Protein AF-A0A7R9ZBQ9-F1 (afdb_monomer_lite)

Sequence (180 aa):
REAMRDGVPADGRFLNACLRCFGGDRLDEALEVWKTEMRPAALAHENRRRNSGRGGGSSSTLYSRRKRSGKKKNLLAAYHGLLHVCGRADRPDVALRLVYAMGKEGLEATETSLNCYNAGKRTRENGDASSREGGTKTKKSGGGIGIRAKWFESLLAVECTKYDRNDKRREREKRIRIIF

Radius of gyration: 19.37 Å; chains: 1; bounding box: 43×48×57 Å

pLDDT: mean 73.89, std 18.72, range [35.09, 94.44]

Structure (mmCIF, N/CA/C/O backbone):
data_AF-A0A7R9ZBQ9-F1
#
_entry.id   AF-A0A7R9ZBQ9-F1
#
loop_
_atom_site.group_PDB
_atom_site.id
_atom_site.type_symbol
_atom_site.label_atom_id
_atom_site.label_alt_id
_atom_site.label_comp_id
_atom_site.label_asym_id
_atom_site.label_entity_id
_atom_site.label_seq_id
_atom_site.pdbx_PDB_ins_code
_atom_site.Cartn_x
_atom_site.Cartn_y
_atom_site.Cartn_z
_atom_site.occupancy
_atom_site.B_iso_or_equiv
_atom_site.auth_seq_id
_atom_site.auth_comp_id
_atom_site.auth_asym_id
_atom_site.auth_atom_id
_atom_site.pdbx_PDB_model_num
ATOM 1 N N . ARG A 1 1 ? -10.054 -16.160 0.932 1.00 61.66 1 ARG A N 1
ATOM 2 C CA . ARG A 1 1 ? -11.531 -16.170 1.081 1.00 61.66 1 ARG A CA 1
ATOM 3 C C . ARG A 1 1 ? -11.967 -17.178 2.133 1.00 61.66 1 ARG A C 1
ATOM 5 O O . ARG A 1 1 ? -12.556 -16.755 3.115 1.00 61.66 1 ARG A O 1
ATOM 12 N N . GLU A 1 2 ? -11.624 -18.455 1.965 1.00 75.38 2 GLU A N 1
ATOM 13 C CA . GLU A 1 2 ? -11.973 -19.554 2.886 1.00 75.38 2 GLU A CA 1
ATOM 14 C C . GLU A 1 2 ? -11.567 -19.273 4.336 1.00 75.38 2 GLU A C 1
ATOM 16 O O . GLU A 1 2 ? -12.437 -19.195 5.187 1.00 75.38 2 GLU A O 1
ATOM 21 N N . ALA A 1 3 ? -10.314 -18.887 4.590 1.00 72.06 3 ALA A N 1
ATOM 22 C CA . ALA A 1 3 ? -9.862 -18.548 5.946 1.00 72.06 3 ALA A CA 1
ATOM 23 C C . ALA A 1 3 ? -10.726 -17.487 6.675 1.00 72.06 3 ALA A C 1
ATOM 25 O O . ALA A 1 3 ? -10.943 -17.581 7.878 1.00 72.06 3 ALA A O 1
ATOM 26 N N . MET A 1 4 ? -11.258 -16.480 5.966 1.00 75.81 4 MET A N 1
ATOM 27 C CA . MET A 1 4 ? -12.148 -15.481 6.584 1.00 75.81 4 MET A CA 1
ATOM 28 C C . MET A 1 4 ? -13.557 -16.035 6.846 1.00 75.81 4 MET A C 1
ATOM 30 O O . MET A 1 4 ? -14.222 -15.578 7.774 1.00 75.81 4 MET A O 1
ATOM 34 N N . ARG A 1 5 ? -14.016 -17.006 6.041 1.00 75.88 5 ARG A N 1
ATOM 35 C CA . ARG A 1 5 ? -15.258 -17.756 6.294 1.00 75.88 5 ARG A CA 1
ATOM 36 C C . ARG A 1 5 ? -15.108 -18.679 7.503 1.00 75.88 5 ARG A C 1
ATOM 38 O O . ARG A 1 5 ? -16.039 -18.760 8.294 1.00 75.88 5 ARG A O 1
ATOM 45 N N . ASP A 1 6 ? -13.918 -19.236 7.703 1.00 79.75 6 ASP A N 1
ATOM 46 C CA . ASP A 1 6 ? -13.574 -20.107 8.837 1.00 79.75 6 ASP A CA 1
ATOM 47 C C . ASP A 1 6 ? -13.324 -19.331 10.145 1.00 79.75 6 ASP A C 1
ATOM 49 O O . ASP A 1 6 ? -12.858 -19.878 11.142 1.00 79.75 6 ASP A O 1
ATOM 53 N N . GLY A 1 7 ? -13.632 -18.031 10.163 1.00 73.50 7 GLY A N 1
ATOM 54 C CA . GLY A 1 7 ? -13.579 -17.202 11.363 1.00 73.50 7 GLY A CA 1
ATOM 55 C C . GLY A 1 7 ? -12.215 -16.583 11.668 1.00 73.50 7 GLY A C 1
ATOM 56 O O . GLY A 1 7 ? -12.089 -15.915 12.699 1.00 73.50 7 GLY A O 1
ATOM 57 N N . VAL A 1 8 ? -11.210 -16.721 10.790 1.00 78.94 8 VAL A N 1
ATOM 58 C CA . VAL A 1 8 ? -9.935 -16.007 10.956 1.00 78.94 8 VAL A CA 1
ATOM 59 C C . VAL A 1 8 ? -10.198 -14.497 10.875 1.00 78.94 8 VAL A C 1
ATOM 61 O O . VAL A 1 8 ? -10.787 -14.019 9.897 1.00 78.94 8 VAL A O 1
ATOM 64 N N . PRO A 1 9 ? -9.788 -13.711 11.887 1.00 80.12 9 PRO A N 1
ATOM 65 C CA . PRO A 1 9 ? -10.032 -12.279 11.891 1.00 80.12 9 PRO A CA 1
ATOM 66 C C . PRO A 1 9 ? -9.285 -11.604 10.738 1.00 80.12 9 PRO A C 1
ATOM 68 O O . PRO A 1 9 ? -8.091 -11.823 10.546 1.00 80.12 9 PRO A O 1
ATOM 71 N N . ALA A 1 10 ? -9.980 -10.726 10.010 1.00 82.88 10 ALA A N 1
ATOM 72 C CA . ALA A 1 10 ? -9.396 -9.855 8.990 1.00 82.88 10 ALA A CA 1
ATOM 73 C C . ALA A 1 10 ? -8.571 -8.726 9.641 1.00 82.88 10 ALA A C 1
ATOM 75 O O . ALA A 1 10 ? -8.915 -7.539 9.593 1.00 82.88 10 ALA A O 1
ATOM 76 N N . ASP A 1 11 ? -7.506 -9.120 10.334 1.00 85.06 11 ASP A N 1
ATOM 77 C CA . ASP A 1 11 ? -6.550 -8.226 10.959 1.00 85.06 11 ASP A CA 1
ATOM 78 C C . ASP A 1 11 ? -5.495 -7.744 9.950 1.00 85.06 11 ASP A C 1
ATOM 80 O O . ASP A 1 11 ? -5.311 -8.288 8.859 1.00 85.06 11 ASP A O 1
ATOM 84 N N . GLY A 1 12 ? -4.781 -6.682 10.316 1.00 84.12 12 GLY A N 1
ATOM 85 C CA . GLY A 1 12 ? -3.932 -5.984 9.351 1.00 84.12 12 GLY A CA 1
ATOM 86 C C . GLY A 1 12 ? -2.706 -6.790 8.967 1.00 84.12 12 GLY A C 1
ATOM 87 O O . GLY A 1 12 ? -2.159 -6.605 7.886 1.00 84.12 12 GLY A O 1
ATOM 88 N N . ARG A 1 13 ? -2.271 -7.691 9.853 1.00 86.19 13 ARG A N 1
ATOM 89 C CA . ARG A 1 13 ? -1.128 -8.572 9.616 1.00 86.19 13 ARG A CA 1
ATOM 90 C C . ARG A 1 13 ? -1.505 -9.669 8.631 1.00 86.19 13 ARG A C 1
ATOM 92 O O . ARG A 1 13 ? -0.768 -9.869 7.671 1.00 86.19 13 ARG A O 1
ATOM 99 N N . PHE A 1 14 ? -2.655 -10.305 8.836 1.00 88.44 14 PHE A N 1
ATOM 100 C CA . PHE A 1 14 ? -3.207 -11.311 7.943 1.00 88.44 14 PHE A CA 1
ATOM 101 C C . PHE A 1 14 ? -3.443 -10.734 6.549 1.00 88.44 14 PHE A C 1
ATOM 103 O O . PHE A 1 14 ? -2.904 -11.250 5.574 1.00 88.44 14 PHE A O 1
ATOM 110 N N . LEU A 1 15 ? -4.149 -9.603 6.450 1.00 89.44 15 LEU A N 1
ATOM 111 C CA . LEU A 1 15 ? -4.428 -8.969 5.160 1.00 89.44 15 LEU A CA 1
ATOM 112 C C . LEU A 1 15 ? -3.145 -8.543 4.433 1.00 89.44 15 LEU A C 1
ATOM 114 O O . LEU A 1 15 ? -3.009 -8.798 3.240 1.00 89.44 15 LEU A O 1
ATOM 118 N N . ASN A 1 16 ? -2.176 -7.955 5.144 1.00 90.38 16 ASN A N 1
ATOM 119 C CA . ASN A 1 16 ? -0.863 -7.620 4.582 1.00 90.38 16 ASN A CA 1
ATOM 120 C C . ASN A 1 16 ? -0.136 -8.862 4.044 1.00 90.38 16 ASN A C 1
ATOM 122 O O . ASN A 1 16 ? 0.402 -8.822 2.940 1.00 90.38 16 ASN A O 1
ATOM 126 N N . ALA A 1 17 ? -0.131 -9.963 4.800 1.00 89.31 17 ALA A N 1
ATOM 127 C CA . ALA A 1 17 ? 0.498 -11.210 4.378 1.00 89.31 17 ALA A CA 1
ATOM 128 C C . ALA A 1 17 ? -0.163 -11.765 3.109 1.00 89.31 17 ALA A C 1
ATOM 130 O O . ALA A 1 17 ? 0.533 -12.010 2.128 1.00 89.31 17 ALA A O 1
ATOM 131 N N . CYS A 1 18 ? -1.496 -11.861 3.086 1.00 89.00 18 CYS A N 1
ATOM 132 C CA . CYS A 1 18 ? -2.236 -12.318 1.911 1.00 89.00 18 CYS A CA 1
ATOM 133 C C . CYS A 1 18 ? -1.977 -11.439 0.681 1.00 89.00 18 CYS A C 1
ATOM 135 O O . CYS A 1 18 ? -1.804 -11.958 -0.416 1.00 89.00 18 CYS A O 1
ATOM 137 N N . LEU A 1 19 ? -1.916 -10.115 0.854 1.00 90.56 19 LEU A N 1
ATOM 138 C CA . LEU A 1 19 ? -1.627 -9.188 -0.240 1.00 90.56 19 LEU A CA 1
ATOM 139 C C . LEU A 1 19 ? -0.205 -9.365 -0.783 1.00 90.56 19 LEU A C 1
ATOM 141 O O . LEU A 1 19 ? -0.003 -9.334 -1.989 1.00 90.56 19 LEU A O 1
ATOM 145 N N . ARG A 1 20 ? 0.786 -9.620 0.074 1.00 89.25 20 ARG A N 1
ATOM 146 C CA . ARG A 1 20 ? 2.175 -9.851 -0.363 1.00 89.25 20 ARG A CA 1
ATOM 147 C C . ARG A 1 20 ? 2.372 -11.157 -1.130 1.00 89.25 20 ARG A C 1
ATOM 149 O O . ARG A 1 20 ? 3.353 -11.270 -1.865 1.00 89.25 20 ARG A O 1
ATOM 156 N N . CYS A 1 21 ? 1.462 -12.119 -0.977 1.00 88.12 21 CYS A N 1
ATOM 157 C CA . CYS A 1 21 ? 1.469 -13.354 -1.758 1.00 88.12 21 CYS A CA 1
ATOM 158 C C . CYS A 1 21 ? 1.153 -13.116 -3.241 1.00 88.12 21 CYS A C 1
ATOM 160 O O . CYS A 1 21 ? 1.527 -13.946 -4.067 1.00 88.12 21 CYS A O 1
ATOM 162 N N . PHE A 1 22 ? 0.509 -12.000 -3.600 1.00 86.06 22 PHE A N 1
ATOM 163 C CA . PHE A 1 22 ? 0.328 -11.649 -5.005 1.00 86.06 22 PHE A CA 1
ATOM 164 C C . PHE A 1 22 ? 1.687 -11.316 -5.642 1.00 86.06 22 PHE A C 1
ATOM 166 O O . PHE A 1 22 ? 2.512 -10.579 -5.085 1.00 86.06 22 PHE A O 1
ATOM 173 N N . GLY A 1 23 ? 1.931 -11.901 -6.815 1.00 82.19 23 GLY A N 1
ATOM 174 C CA . 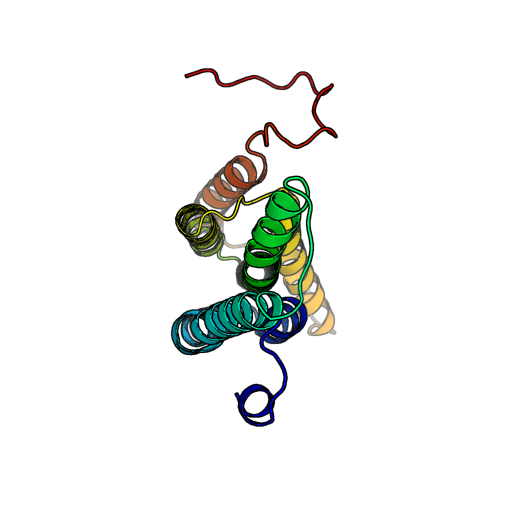GLY A 1 23 ? 3.047 -11.530 -7.677 1.00 82.19 23 GLY A CA 1
ATOM 175 C C . GLY A 1 23 ? 2.854 -10.131 -8.268 1.00 82.19 23 GLY A C 1
ATOM 176 O O . GLY A 1 23 ? 1.770 -9.550 -8.190 1.00 82.19 23 GLY A O 1
ATOM 177 N N . GLY A 1 24 ? 3.920 -9.566 -8.842 1.00 81.88 24 GLY A N 1
ATOM 178 C CA . GLY A 1 24 ? 3.843 -8.257 -9.507 1.00 81.88 24 GLY A CA 1
ATOM 179 C C . GLY A 1 24 ? 2.979 -8.276 -10.775 1.00 81.88 24 GLY A C 1
ATOM 180 O O . GLY A 1 24 ? 2.368 -7.275 -11.126 1.00 81.88 24 GLY A O 1
ATOM 181 N N . ASP A 1 25 ? 2.886 -9.434 -11.420 1.00 86.31 25 ASP A N 1
ATOM 182 C CA . ASP A 1 25 ? 2.043 -9.744 -12.576 1.00 86.31 25 ASP A CA 1
ATOM 183 C C . ASP A 1 25 ? 0.539 -9.715 -12.260 1.00 86.31 25 ASP A C 1
ATOM 185 O O . ASP A 1 25 ? -0.271 -9.423 -13.134 1.00 86.31 25 ASP A O 1
ATOM 189 N N . ARG A 1 26 ? 0.158 -9.944 -10.998 1.00 88.81 26 ARG A N 1
ATOM 190 C CA . ARG A 1 26 ? -1.242 -10.034 -10.548 1.00 88.81 26 ARG A CA 1
ATOM 191 C C . ARG A 1 26 ? -1.706 -8.798 -9.776 1.00 88.81 26 ARG A C 1
ATOM 193 O O . ARG A 1 26 ? -2.524 -8.896 -8.860 1.00 88.81 26 ARG A O 1
ATOM 200 N N . LEU A 1 27 ? -1.183 -7.620 -10.125 1.00 90.75 27 LEU A N 1
ATOM 201 C CA . LEU A 1 27 ? -1.539 -6.364 -9.455 1.00 90.75 27 LEU A CA 1
ATOM 202 C C . LEU A 1 27 ? -3.039 -6.052 -9.559 1.00 90.75 27 LEU A C 1
ATOM 204 O O . LEU A 1 27 ? -3.650 -5.679 -8.559 1.00 90.75 27 LEU A O 1
ATOM 208 N N . ASP A 1 28 ? -3.632 -6.204 -10.743 1.00 91.56 28 ASP A N 1
ATOM 209 C CA . ASP A 1 28 ? -5.045 -5.875 -10.953 1.00 91.56 28 ASP A CA 1
ATOM 210 C C . ASP A 1 28 ? -5.956 -6.803 -10.141 1.00 91.56 28 ASP A C 1
ATOM 212 O O . ASP A 1 28 ? -6.872 -6.337 -9.465 1.00 91.56 28 ASP A O 1
ATOM 216 N N . GLU A 1 29 ? -5.634 -8.097 -10.086 1.00 92.25 29 GLU A N 1
ATOM 217 C CA . GLU A 1 29 ? -6.328 -9.049 -9.214 1.00 92.25 29 GLU A CA 1
ATOM 218 C C . GLU A 1 29 ? -6.199 -8.673 -7.733 1.00 92.25 29 GLU A C 1
ATOM 220 O O . GLU A 1 29 ? -7.188 -8.704 -7.000 1.00 92.25 29 GLU A O 1
ATOM 225 N N . ALA A 1 30 ? -5.005 -8.271 -7.284 1.00 91.25 30 ALA A N 1
ATOM 226 C CA . ALA A 1 30 ? -4.792 -7.832 -5.906 1.00 91.25 30 ALA A CA 1
ATOM 227 C C . ALA A 1 30 ? -5.646 -6.596 -5.563 1.00 91.25 30 ALA A C 1
ATOM 229 O O . ALA A 1 30 ? -6.203 -6.507 -4.465 1.00 91.25 30 ALA A O 1
ATOM 230 N N . LEU A 1 31 ? -5.788 -5.652 -6.502 1.00 92.44 31 LEU A N 1
ATOM 231 C CA . LEU A 1 31 ? -6.629 -4.464 -6.338 1.00 92.44 31 LEU A CA 1
ATOM 232 C C . LEU A 1 31 ? -8.119 -4.808 -6.325 1.00 92.44 31 LEU A C 1
ATOM 234 O O . LEU A 1 31 ? -8.863 -4.243 -5.522 1.00 92.44 31 LEU A O 1
ATOM 238 N N . GLU A 1 32 ? -8.560 -5.723 -7.182 1.00 93.50 32 GLU A N 1
ATOM 239 C CA . GLU A 1 32 ? -9.954 -6.160 -7.210 1.00 93.50 32 GLU A CA 1
ATOM 240 C C . GLU A 1 32 ? -10.325 -6.920 -5.933 1.00 93.50 32 GLU A C 1
ATOM 242 O O . GLU A 1 32 ? -11.323 -6.580 -5.292 1.00 93.50 32 GLU A O 1
ATOM 247 N N . VAL A 1 33 ? -9.486 -7.855 -5.469 1.00 92.19 33 VAL A N 1
ATOM 248 C CA . VAL A 1 33 ? -9.685 -8.549 -4.181 1.00 92.19 33 VAL A CA 1
ATOM 249 C C . VAL A 1 33 ? -9.663 -7.565 -3.009 1.00 92.19 33 VAL A C 1
ATOM 251 O O . VAL A 1 33 ? -10.462 -7.684 -2.073 1.00 92.19 33 VAL A O 1
ATOM 254 N N . TRP A 1 34 ? -8.795 -6.550 -3.058 1.00 91.69 34 TRP A N 1
ATOM 255 C CA . TRP A 1 34 ? -8.785 -5.493 -2.052 1.00 91.69 34 TRP A CA 1
ATOM 256 C C . TRP A 1 34 ? -10.121 -4.755 -1.976 1.00 91.69 34 TRP A C 1
ATOM 258 O O . TRP A 1 34 ? -10.708 -4.663 -0.896 1.0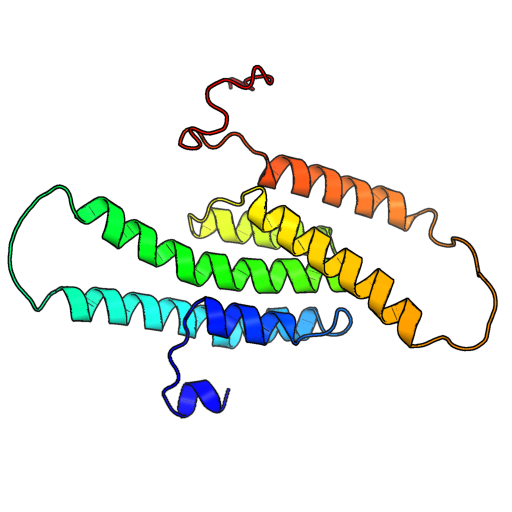0 91.69 34 TRP A O 1
ATOM 268 N N . LYS A 1 35 ? -10.606 -4.240 -3.111 1.00 91.56 35 LYS A N 1
ATOM 269 C CA . LYS A 1 35 ? -11.833 -3.436 -3.176 1.00 91.56 35 LYS A CA 1
ATOM 270 C C . LYS A 1 35 ? -13.069 -4.238 -2.783 1.00 91.56 35 LYS A C 1
ATOM 272 O O . LYS A 1 35 ? -13.910 -3.722 -2.049 1.00 91.56 35 LYS A O 1
ATOM 277 N N . THR A 1 36 ? -13.175 -5.464 -3.290 1.00 90.38 36 THR A N 1
ATOM 278 C CA . THR A 1 36 ? -14.388 -6.282 -3.177 1.00 90.38 36 THR A CA 1
ATOM 279 C C . THR A 1 36 ? -14.494 -7.001 -1.837 1.00 90.38 36 THR A C 1
ATOM 281 O O . THR A 1 36 ? -15.600 -7.156 -1.327 1.00 90.38 36 THR A O 1
ATOM 284 N N . GLU A 1 37 ? -13.372 -7.398 -1.225 1.00 89.19 37 GLU A N 1
ATOM 285 C CA . GLU A 1 37 ? -13.408 -8.314 -0.076 1.00 89.19 37 GLU A CA 1
ATOM 286 C C . GLU A 1 37 ? -12.583 -7.863 1.113 1.00 89.19 37 GLU A C 1
ATOM 288 O O . GLU A 1 37 ? -13.110 -7.729 2.219 1.00 89.19 37 GLU A O 1
ATOM 293 N N . MET A 1 38 ? -11.286 -7.626 0.913 1.00 88.69 38 MET A N 1
ATOM 294 C CA . MET A 1 38 ? -10.379 -7.395 2.037 1.00 88.69 38 MET A CA 1
ATOM 295 C C . MET A 1 38 ? -10.642 -6.058 2.724 1.00 88.69 38 MET A C 1
ATOM 297 O O . MET A 1 38 ? -10.611 -5.991 3.951 1.00 88.69 38 MET A O 1
ATOM 301 N N . ARG A 1 39 ? -10.944 -4.998 1.964 1.00 89.56 39 ARG A N 1
ATOM 302 C CA . ARG A 1 39 ? -11.262 -3.680 2.527 1.00 89.56 39 ARG A CA 1
ATOM 303 C C . ARG A 1 39 ? -12.572 -3.701 3.326 1.00 89.56 39 ARG A C 1
ATOM 305 O O . ARG A 1 39 ? -12.535 -3.279 4.484 1.00 89.56 39 ARG A O 1
ATOM 312 N N . PRO A 1 40 ? -13.708 -4.214 2.805 1.00 88.44 40 PRO A N 1
ATOM 313 C CA . PRO A 1 40 ? -14.914 -4.403 3.613 1.00 88.44 40 PRO A CA 1
ATOM 314 C C . PRO A 1 40 ? -14.671 -5.243 4.872 1.00 88.44 40 PRO A C 1
ATOM 316 O O . PRO A 1 40 ? -15.119 -4.862 5.955 1.00 88.44 40 PRO A O 1
ATOM 319 N N . ALA A 1 41 ? -13.912 -6.339 4.760 1.00 86.38 41 ALA A N 1
ATOM 320 C CA . ALA A 1 41 ? -13.597 -7.207 5.893 1.00 86.38 41 ALA A CA 1
ATOM 321 C C . ALA A 1 41 ? -12.747 -6.495 6.961 1.00 86.38 41 ALA A C 1
ATOM 323 O O . ALA A 1 41 ? -13.055 -6.588 8.151 1.00 86.38 41 ALA A O 1
ATOM 324 N N . ALA A 1 42 ? -11.736 -5.720 6.551 1.00 86.25 42 ALA A N 1
ATOM 325 C CA . ALA A 1 42 ? -10.920 -4.905 7.451 1.00 86.25 42 ALA A CA 1
ATOM 326 C C . ALA A 1 42 ? -11.779 -3.892 8.224 1.00 86.25 42 ALA A C 1
ATOM 328 O O . ALA A 1 42 ? -11.667 -3.770 9.446 1.00 86.25 42 ALA A O 1
ATOM 329 N N . LEU A 1 43 ? -12.682 -3.194 7.526 1.00 84.75 43 LEU A N 1
ATOM 330 C CA . LEU A 1 43 ? -13.590 -2.216 8.131 1.00 84.75 43 LEU A CA 1
ATOM 331 C C . LEU A 1 43 ? -14.591 -2.878 9.092 1.00 84.75 43 LEU A C 1
ATOM 333 O O . LEU A 1 43 ? -14.843 -2.358 10.182 1.00 84.75 43 LEU A O 1
ATOM 337 N N . ALA A 1 44 ? -15.133 -4.043 8.727 1.00 83.25 44 ALA A N 1
ATOM 338 C CA . ALA A 1 44 ? -16.039 -4.812 9.577 1.00 83.25 44 ALA A CA 1
ATOM 339 C C . ALA A 1 44 ? -15.344 -5.315 10.854 1.00 83.25 44 ALA A C 1
ATOM 341 O O . ALA A 1 44 ? -15.897 -5.189 11.951 1.00 83.25 44 ALA A O 1
ATOM 342 N N . HIS A 1 45 ? -14.112 -5.820 10.733 1.00 80.56 45 HIS A N 1
ATOM 343 C CA . HIS A 1 45 ? -13.296 -6.246 11.869 1.00 80.56 45 HIS A CA 1
ATOM 344 C C . HIS A 1 45 ? -13.023 -5.081 12.838 1.00 80.56 45 HIS A C 1
ATOM 346 O O . HIS A 1 45 ? -13.201 -5.220 14.053 1.00 80.56 45 HIS A O 1
ATOM 352 N N . GLU A 1 46 ? -12.693 -3.898 12.315 1.00 75.50 46 GLU A N 1
ATOM 353 C CA . GLU A 1 46 ? -12.498 -2.693 13.131 1.00 75.50 46 GLU A CA 1
ATOM 354 C C . GLU A 1 46 ? -13.773 -2.239 13.856 1.00 75.50 46 GLU A C 1
ATOM 356 O O . GLU A 1 46 ? -13.736 -1.874 15.038 1.00 75.50 46 GLU A O 1
ATOM 361 N N . ASN A 1 47 ? -14.926 -2.300 13.187 1.00 73.38 47 ASN A N 1
ATOM 362 C CA . ASN A 1 47 ? -16.213 -1.981 13.805 1.00 73.38 47 ASN A CA 1
ATOM 363 C C . ASN A 1 47 ? -16.576 -2.975 14.919 1.00 73.38 47 ASN A C 1
ATOM 365 O O . ASN A 1 47 ? -17.051 -2.561 15.981 1.00 73.38 47 ASN A O 1
ATOM 369 N N . ARG A 1 48 ? -16.273 -4.267 14.736 1.00 71.31 48 ARG A N 1
ATOM 370 C CA . ARG A 1 48 ? -16.495 -5.305 15.753 1.00 71.31 48 ARG A CA 1
ATOM 371 C C . ARG A 1 48 ? -15.635 -5.074 17.001 1.00 71.31 48 ARG A C 1
ATOM 373 O O . ARG A 1 48 ? -16.174 -5.096 18.107 1.00 71.31 48 ARG A O 1
ATOM 380 N N . ARG A 1 49 ? -14.339 -4.750 16.850 1.00 68.06 49 ARG A N 1
ATOM 381 C CA . ARG A 1 49 ? -13.457 -4.403 17.991 1.00 68.06 49 ARG A CA 1
ATOM 382 C C . ARG A 1 49 ? -13.904 -3.141 18.731 1.00 68.06 49 ARG A C 1
ATOM 384 O O . ARG A 1 49 ? -13.680 -3.005 19.934 1.00 68.06 49 ARG A O 1
ATOM 391 N N . ARG A 1 50 ? -14.535 -2.194 18.030 1.00 61.66 50 ARG A N 1
ATOM 392 C CA . ARG A 1 50 ? -15.097 -0.989 18.653 1.00 61.66 50 ARG A CA 1
ATOM 393 C C . ARG A 1 50 ? -16.286 -1.320 19.556 1.00 61.66 50 ARG A C 1
ATOM 395 O O . ARG A 1 50 ? -16.369 -0.752 20.645 1.00 61.66 50 ARG A O 1
ATOM 402 N N . ASN A 1 51 ? -17.181 -2.198 19.104 1.00 59.28 51 ASN A N 1
ATOM 403 C CA . ASN A 1 51 ? -18.392 -2.557 19.842 1.00 59.28 51 ASN A CA 1
ATOM 404 C C . ASN A 1 51 ? -18.102 -3.496 21.019 1.00 59.28 51 ASN A C 1
ATOM 406 O O . ASN A 1 51 ? -18.648 -3.275 22.096 1.00 59.28 51 ASN A O 1
ATOM 410 N N . SER A 1 52 ? -17.176 -4.451 20.880 1.00 59.22 52 SER A N 1
ATOM 411 C CA . SER A 1 52 ? -16.780 -5.325 21.998 1.00 59.22 52 SER A CA 1
ATOM 412 C C . SER A 1 52 ? -16.079 -4.572 23.136 1.00 59.22 52 SER A C 1
ATOM 414 O O . SER A 1 52 ? -16.158 -4.967 24.293 1.00 59.22 52 SER A O 1
ATOM 416 N N . GLY A 1 53 ? -15.451 -3.430 22.844 1.00 52.66 53 GLY A N 1
ATOM 417 C CA . GLY A 1 53 ? -14.834 -2.564 23.848 1.00 52.66 53 GLY A CA 1
ATOM 418 C C . GLY A 1 53 ? -15.780 -1.579 24.552 1.00 52.66 53 GLY A C 1
ATOM 419 O O . GLY A 1 53 ? -15.262 -0.684 25.221 1.00 52.66 53 GLY A O 1
ATOM 420 N N . ARG A 1 54 ? -17.105 -1.653 24.353 1.00 51.75 54 ARG A N 1
ATOM 421 C CA . ARG A 1 54 ? -18.114 -0.790 25.010 1.00 51.75 54 ARG A CA 1
ATOM 422 C C . ARG A 1 54 ? -18.895 -1.482 26.143 1.00 51.75 54 ARG A C 1
ATOM 424 O O . ARG A 1 54 ? -19.659 -0.798 26.809 1.00 51.75 54 ARG A O 1
ATOM 431 N N . GLY A 1 55 ? -18.681 -2.780 26.380 1.00 45.06 55 GLY A N 1
ATOM 432 C CA . GLY A 1 55 ? -19.388 -3.566 27.407 1.00 45.06 55 GLY A CA 1
ATOM 433 C C . GLY A 1 55 ? -18.626 -3.823 28.716 1.00 45.06 55 GLY A C 1
ATOM 434 O O . GLY A 1 55 ? -19.122 -4.562 29.553 1.00 45.06 55 GLY A O 1
ATOM 435 N N . GLY A 1 56 ? -17.433 -3.251 28.908 1.00 42.38 56 GLY A N 1
ATOM 436 C CA . GLY A 1 56 ? -16.633 -3.402 30.132 1.00 42.38 56 GLY A CA 1
ATOM 437 C C . GLY A 1 56 ? -16.256 -2.031 30.679 1.00 42.38 56 GLY A C 1
ATOM 438 O O . GLY A 1 56 ? -15.652 -1.234 29.960 1.00 42.38 56 GLY A O 1
ATOM 439 N N . GLY A 1 57 ? -16.697 -1.736 31.899 1.00 44.69 57 GLY A N 1
ATOM 440 C CA . GLY A 1 57 ? -16.701 -0.402 32.485 1.00 44.69 57 GLY A CA 1
ATOM 441 C C . GLY A 1 57 ? -15.337 0.227 32.790 1.00 44.69 57 GLY A C 1
ATOM 442 O O . GLY A 1 57 ? -14.282 -0.396 32.749 1.00 44.69 57 GLY A O 1
ATOM 443 N N . SER A 1 58 ? -15.460 1.488 33.205 1.00 41.69 58 SER A N 1
ATOM 444 C CA . SER A 1 58 ? -14.514 2.299 33.974 1.00 41.69 58 SER A CA 1
ATOM 445 C C . SER A 1 58 ? -13.446 3.122 33.232 1.00 41.69 58 SER A C 1
ATOM 447 O O . SER A 1 58 ? -12.396 2.644 32.820 1.00 41.69 58 SER A O 1
ATOM 449 N N . SER A 1 59 ? -13.744 4.427 33.210 1.00 44.47 59 SER A N 1
ATOM 450 C CA . SER A 1 59 ? -12.875 5.542 33.609 1.00 44.47 59 SER A CA 1
ATOM 451 C C . SER A 1 59 ? -11.708 5.995 32.714 1.00 44.47 59 SER A C 1
ATOM 453 O O . SER A 1 59 ? -11.025 5.235 32.038 1.00 44.47 59 SER A O 1
ATOM 455 N N . SER A 1 60 ? -11.457 7.305 32.806 1.00 40.44 60 SER A N 1
ATOM 456 C CA . SER A 1 60 ? -10.315 8.072 32.299 1.00 40.44 60 SER A CA 1
ATOM 457 C C . SER A 1 60 ? -10.352 8.539 30.834 1.00 40.44 60 SER A C 1
ATOM 459 O O . SER A 1 60 ? -10.046 7.839 29.863 1.00 40.44 60 SER A O 1
ATOM 461 N N . THR A 1 61 ? -10.612 9.840 30.712 1.00 48.94 61 THR A N 1
ATOM 462 C CA . THR A 1 61 ? -10.534 10.737 29.550 1.00 48.94 61 THR A CA 1
ATOM 463 C C . THR A 1 61 ? -9.157 10.810 28.858 1.00 48.94 61 THR A C 1
ATOM 465 O O . THR A 1 61 ? -9.001 11.558 27.895 1.00 48.94 61 THR A O 1
ATOM 468 N N . LEU A 1 62 ? -8.179 9.974 29.232 1.00 45.25 62 LEU A N 1
ATOM 469 C CA . LEU A 1 62 ? -6.862 9.862 28.581 1.00 45.25 62 LEU A CA 1
ATOM 470 C C . LEU A 1 62 ? -6.732 8.662 27.611 1.00 45.25 62 LEU A C 1
ATOM 472 O O . LEU A 1 62 ? -5.867 8.664 26.731 1.00 45.25 62 LEU A O 1
ATOM 476 N N . TYR A 1 63 ? -7.622 7.662 27.672 1.00 44.22 63 TYR A N 1
ATOM 477 C CA . TYR A 1 63 ? -7.524 6.435 26.852 1.00 44.22 63 TYR A CA 1
ATOM 478 C C . TYR A 1 63 ? -8.226 6.500 25.480 1.00 44.22 63 TYR A C 1
ATOM 480 O O . TYR A 1 63 ? -8.046 5.624 24.626 1.00 44.22 63 TYR A O 1
ATOM 488 N N . SER A 1 64 ? -8.967 7.576 25.207 1.00 44.47 64 SER A N 1
ATOM 489 C CA . SER A 1 64 ? -9.676 7.807 23.935 1.00 44.47 64 SER A CA 1
ATOM 490 C C . SER A 1 64 ? -8.731 7.910 22.719 1.00 44.47 64 SER A C 1
ATOM 492 O O . SER A 1 64 ? -9.049 7.430 21.624 1.00 44.47 64 SER A O 1
ATOM 494 N N . ARG A 1 65 ? -7.512 8.443 22.906 1.00 42.97 65 ARG A N 1
ATOM 495 C CA . ARG A 1 65 ? -6.532 8.632 21.817 1.00 42.97 65 ARG A CA 1
ATOM 496 C C . ARG A 1 65 ? -5.933 7.307 21.320 1.00 42.97 65 ARG A C 1
ATOM 498 O O . ARG A 1 65 ? -5.776 7.117 20.114 1.00 42.97 65 ARG A O 1
ATOM 505 N N . ARG A 1 66 ? -5.689 6.341 22.220 1.00 43.25 66 ARG A N 1
ATOM 506 C CA . ARG A 1 66 ? -5.173 4.998 21.872 1.00 43.25 66 ARG A CA 1
ATOM 507 C C . ARG A 1 66 ? -6.208 4.139 21.132 1.00 43.25 66 ARG A C 1
ATOM 509 O O . ARG A 1 66 ? -5.844 3.440 20.188 1.00 43.25 66 ARG A O 1
ATOM 516 N N . LYS A 1 67 ? -7.499 4.246 21.473 1.00 45.75 67 LYS A N 1
ATOM 517 C CA . LYS A 1 67 ? -8.582 3.486 20.811 1.00 45.75 67 LYS A CA 1
ATOM 518 C C . LYS A 1 67 ? -8.882 3.979 19.384 1.00 45.75 67 LYS A C 1
ATOM 520 O O . LYS A 1 67 ? -9.239 3.178 18.525 1.00 45.75 67 LYS A O 1
ATOM 525 N N . ARG A 1 68 ? -8.685 5.275 19.089 1.00 47.25 68 ARG A N 1
ATOM 526 C CA . ARG A 1 68 ? -8.720 5.811 17.707 1.00 47.25 68 ARG A CA 1
ATOM 527 C C . ARG A 1 68 ? -7.492 5.407 16.878 1.00 47.25 68 ARG A C 1
ATOM 529 O O . ARG A 1 68 ? -7.628 5.208 15.677 1.00 47.25 68 ARG A O 1
ATOM 536 N N . SER A 1 69 ? -6.330 5.243 17.515 1.00 49.62 69 SER A N 1
ATOM 537 C CA . SER A 1 69 ? -5.079 4.826 16.862 1.00 49.62 69 SER A CA 1
ATOM 538 C C . SER A 1 69 ? -5.120 3.374 16.358 1.00 49.62 69 SER A C 1
ATOM 540 O O . SER A 1 69 ? -4.561 3.089 15.305 1.00 49.62 69 SER A O 1
ATOM 542 N N . GLY A 1 70 ? -5.826 2.465 17.044 1.00 53.25 70 GLY A N 1
ATOM 543 C CA . GLY A 1 70 ? -5.990 1.069 16.600 1.00 53.25 70 GLY A CA 1
ATOM 544 C C . GLY A 1 70 ? -6.685 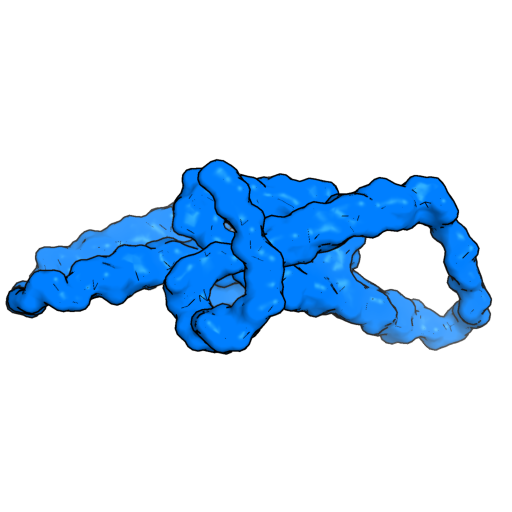0.929 15.240 1.00 53.25 70 GLY A C 1
ATOM 545 O O . GLY A 1 70 ? -6.197 0.189 14.390 1.00 53.25 70 GLY A O 1
ATOM 546 N N . LYS A 1 71 ? -7.732 1.737 15.005 1.00 57.81 71 LYS A N 1
ATOM 547 C CA . LYS A 1 71 ? -8.550 1.728 13.776 1.00 57.81 71 LYS A CA 1
ATOM 548 C C . LYS A 1 71 ? -7.747 1.921 12.502 1.00 57.81 71 LYS A C 1
ATOM 550 O O . LYS A 1 71 ? -8.019 1.310 11.477 1.00 57.81 71 LYS A O 1
ATOM 555 N N . LYS A 1 72 ? -6.747 2.795 12.584 1.00 71.12 72 LYS A N 1
ATOM 556 C CA . LYS A 1 72 ? -5.913 3.161 11.445 1.00 71.12 72 LYS A CA 1
ATOM 557 C C . LYS A 1 72 ? -4.818 2.130 11.184 1.00 71.12 72 LYS A C 1
ATOM 559 O O . LYS A 1 72 ? -4.403 1.982 10.048 1.00 71.12 72 LYS A O 1
ATOM 564 N N . LYS A 1 73 ? -4.371 1.386 12.203 1.00 78.69 73 LYS A N 1
ATOM 565 C CA . LYS A 1 73 ? -3.227 0.462 12.091 1.00 78.69 73 LYS A CA 1
ATOM 566 C C . LYS A 1 73 ? -3.527 -0.774 11.254 1.00 78.69 73 LYS A C 1
ATOM 568 O O . LYS A 1 73 ? -2.650 -1.220 10.524 1.00 78.69 73 LYS A O 1
ATOM 573 N N . ASN A 1 74 ? -4.735 -1.321 11.372 1.00 84.31 74 ASN A N 1
ATOM 574 C CA . ASN A 1 74 ? -5.142 -2.499 10.610 1.00 84.31 74 ASN A CA 1
ATOM 575 C C . ASN A 1 74 ? -5.189 -2.179 9.110 1.00 84.31 74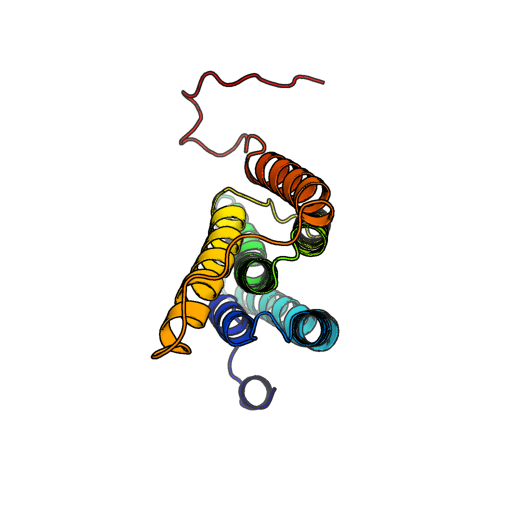 ASN A C 1
ATOM 577 O O . ASN A 1 74 ? -4.469 -2.778 8.314 1.00 84.31 74 ASN A O 1
ATOM 581 N N . LEU A 1 75 ? -5.947 -1.139 8.762 1.00 88.06 75 LEU A N 1
ATOM 582 C CA . LEU A 1 75 ? -6.095 -0.691 7.385 1.00 88.06 75 LEU A CA 1
ATOM 583 C C . LEU A 1 75 ? -4.752 -0.236 6.789 1.00 88.06 75 LEU A C 1
ATOM 585 O O . LEU A 1 75 ? -4.410 -0.626 5.678 1.00 88.06 75 LEU A O 1
ATOM 589 N N . LEU A 1 76 ? -3.938 0.491 7.565 1.00 89.81 76 LEU A N 1
ATOM 590 C CA . LEU A 1 76 ? -2.579 0.886 7.179 1.00 89.81 76 LEU A CA 1
ATOM 591 C C . LEU A 1 76 ? -1.683 -0.319 6.862 1.00 89.81 76 LEU A C 1
ATOM 593 O O . LEU A 1 76 ? -0.961 -0.299 5.869 1.00 89.81 76 LEU A O 1
ATOM 597 N N . ALA A 1 77 ? -1.732 -1.378 7.676 1.00 90.19 77 ALA A N 1
ATOM 598 C CA . ALA A 1 77 ? -0.952 -2.585 7.419 1.00 90.19 77 ALA A CA 1
ATOM 599 C C . ALA A 1 77 ? -1.383 -3.278 6.118 1.00 90.19 77 ALA A C 1
ATOM 601 O O . ALA A 1 77 ? -0.524 -3.721 5.359 1.00 90.19 77 ALA A O 1
ATOM 602 N N . ALA A 1 78 ? -2.681 -3.311 5.812 1.00 91.75 78 ALA A N 1
ATOM 603 C CA . ALA A 1 78 ? -3.155 -3.848 4.542 1.00 91.75 78 ALA A CA 1
ATOM 604 C C . ALA A 1 78 ? -2.686 -2.999 3.341 1.00 91.75 78 ALA A C 1
ATOM 606 O O . ALA A 1 78 ? -2.169 -3.546 2.368 1.00 91.75 78 ALA A O 1
ATOM 607 N N . TYR A 1 79 ? -2.729 -1.664 3.439 1.00 93.94 79 TYR A N 1
ATOM 608 C CA . TYR A 1 79 ? -2.148 -0.785 2.414 1.00 93.94 79 TYR A CA 1
ATOM 609 C C . TYR A 1 79 ? -0.645 -1.000 2.217 1.00 93.94 79 TYR A C 1
ATOM 611 O O . TYR A 1 79 ? -0.166 -0.953 1.087 1.00 93.94 79 TYR A O 1
ATOM 619 N N . HIS A 1 80 ? 0.111 -1.289 3.279 1.00 94.31 80 HIS A N 1
ATOM 620 C CA . HIS A 1 80 ? 1.523 -1.659 3.151 1.00 94.31 80 HIS A CA 1
ATOM 621 C C . HIS A 1 80 ? 1.727 -2.935 2.320 1.00 94.31 80 HIS A C 1
ATOM 623 O O . HIS A 1 80 ? 2.735 -3.049 1.620 1.00 94.31 80 HIS A O 1
ATOM 629 N N . GLY A 1 81 ? 0.782 -3.876 2.372 1.00 91.88 81 GLY A N 1
ATOM 630 C CA . GLY A 1 81 ? 0.766 -5.053 1.505 1.00 91.88 81 GLY A CA 1
ATOM 631 C C . GLY A 1 81 ? 0.551 -4.679 0.042 1.00 91.88 81 GLY A C 1
ATOM 632 O O . GLY A 1 81 ? 1.337 -5.080 -0.810 1.00 91.88 81 GLY A O 1
ATOM 633 N N . LEU A 1 82 ? -0.441 -3.835 -0.251 1.00 93.50 82 LEU A N 1
ATOM 634 C CA . LEU A 1 82 ? -0.697 -3.361 -1.618 1.00 93.50 82 LEU A CA 1
ATOM 635 C C . LEU A 1 82 ? 0.472 -2.570 -2.205 1.00 93.50 82 LEU A C 1
ATOM 637 O O . LEU A 1 82 ? 0.861 -2.808 -3.343 1.00 93.50 82 LEU A O 1
ATOM 641 N N . LEU A 1 83 ? 1.067 -1.663 -1.427 1.00 94.44 83 LEU A N 1
ATOM 642 C CA . LEU A 1 83 ? 2.232 -0.895 -1.869 1.00 94.44 83 LEU A CA 1
ATOM 643 C C . LEU A 1 83 ? 3.409 -1.810 -2.209 1.00 94.44 83 LEU A C 1
ATOM 645 O O . LEU A 1 83 ? 4.120 -1.554 -3.178 1.00 94.44 83 LEU A O 1
ATOM 649 N N . HIS A 1 84 ? 3.585 -2.900 -1.458 1.00 93.94 84 HIS A N 1
ATOM 650 C CA . HIS A 1 84 ? 4.576 -3.919 -1.783 1.00 93.94 84 HIS A CA 1
ATOM 651 C C . HIS A 1 84 ? 4.289 -4.580 -3.138 1.00 93.94 84 HIS A C 1
ATOM 653 O O . HIS A 1 84 ? 5.200 -4.690 -3.955 1.00 93.94 84 HIS A O 1
ATOM 659 N N . VAL A 1 85 ? 3.037 -4.953 -3.422 1.00 93.12 85 VAL A N 1
ATOM 660 C CA . VAL A 1 85 ? 2.651 -5.508 -4.734 1.00 93.12 85 VAL A CA 1
ATOM 661 C C . VAL A 1 85 ? 2.877 -4.491 -5.854 1.00 93.12 85 VAL A C 1
ATOM 663 O O . VAL A 1 85 ? 3.455 -4.845 -6.876 1.00 93.12 85 VAL A O 1
ATOM 666 N N . CYS A 1 86 ? 2.533 -3.213 -5.658 1.00 92.75 86 CYS A N 1
ATOM 667 C CA . CYS A 1 86 ? 2.819 -2.160 -6.640 1.00 92.75 86 CYS A CA 1
ATOM 668 C C . CYS A 1 86 ? 4.320 -2.004 -6.915 1.00 92.75 86 CYS A C 1
ATOM 670 O O . CYS A 1 86 ? 4.708 -1.773 -8.058 1.00 92.75 86 CYS A O 1
ATOM 672 N N . GLY A 1 87 ? 5.158 -2.158 -5.886 1.00 90.38 87 GLY A N 1
ATOM 673 C CA . GLY A 1 87 ? 6.612 -2.183 -6.036 1.00 90.38 87 GLY A CA 1
ATOM 674 C C . GLY A 1 87 ? 7.098 -3.393 -6.831 1.00 90.38 87 GLY A C 1
ATOM 675 O O . GLY A 1 87 ? 7.957 -3.251 -7.695 1.00 90.38 87 GLY A O 1
ATOM 676 N N . ARG A 1 88 ? 6.513 -4.577 -6.596 1.00 90.81 88 ARG A N 1
ATOM 677 C CA . ARG A 1 88 ? 6.808 -5.790 -7.383 1.00 90.81 88 ARG A CA 1
ATOM 678 C C . ARG A 1 88 ? 6.363 -5.663 -8.840 1.00 90.81 88 ARG A C 1
ATOM 680 O O . ARG A 1 88 ? 7.014 -6.222 -9.712 1.00 90.81 88 ARG A O 1
ATOM 687 N N . ALA A 1 89 ? 5.266 -4.954 -9.086 1.00 89.00 89 ALA A N 1
ATOM 688 C CA . ALA A 1 89 ? 4.698 -4.718 -10.409 1.00 89.00 89 ALA A CA 1
ATOM 689 C C . ALA A 1 89 ? 5.375 -3.568 -11.175 1.00 89.00 89 ALA A C 1
ATOM 691 O O . ALA A 1 89 ? 5.099 -3.394 -12.358 1.00 89.00 89 ALA A O 1
ATOM 692 N N . ASP A 1 90 ? 6.225 -2.770 -10.512 1.00 89.19 90 ASP A N 1
ATOM 693 C CA . ASP A 1 90 ? 6.849 -1.560 -11.077 1.00 89.19 90 ASP A CA 1
ATOM 694 C C . ASP A 1 90 ? 5.819 -0.541 -11.580 1.00 89.19 90 ASP A C 1
ATOM 696 O O . ASP A 1 90 ? 5.931 0.054 -12.653 1.00 89.19 90 ASP A O 1
ATOM 700 N N . ARG A 1 91 ? 4.765 -0.365 -10.773 1.00 89.81 91 ARG A N 1
ATOM 701 C CA . ARG A 1 91 ? 3.636 0.536 -11.035 1.00 89.81 91 ARG A CA 1
ATOM 702 C C . ARG A 1 91 ? 3.580 1.664 -9.999 1.00 89.81 91 ARG A C 1
ATOM 704 O O . ARG A 1 91 ? 2.700 1.664 -9.128 1.00 89.81 91 ARG A O 1
ATOM 711 N N . PRO A 1 92 ? 4.509 2.641 -10.061 1.00 91.31 92 PRO A N 1
ATOM 712 C CA . PRO A 1 92 ? 4.522 3.782 -9.143 1.00 91.31 92 PRO A CA 1
ATOM 713 C C . PRO A 1 92 ? 3.301 4.697 -9.313 1.00 91.31 92 PRO A C 1
ATOM 715 O O . PRO A 1 92 ? 2.877 5.351 -8.362 1.00 91.31 92 PRO A O 1
ATOM 718 N N . ASP A 1 93 ? 2.692 4.709 -10.500 1.00 91.12 93 ASP A N 1
ATOM 719 C CA . ASP A 1 93 ? 1.448 5.422 -10.795 1.00 91.12 93 ASP A CA 1
ATOM 720 C C . ASP A 1 93 ? 0.282 4.917 -9.929 1.00 91.12 93 ASP A C 1
ATOM 722 O O . ASP A 1 93 ? -0.472 5.706 -9.352 1.00 91.12 93 ASP A O 1
ATOM 726 N N . VAL A 1 94 ? 0.161 3.595 -9.793 1.00 93.19 94 VAL A N 1
ATOM 727 C CA . VAL A 1 94 ? -0.856 2.955 -8.951 1.00 93.19 94 VAL A CA 1
ATOM 728 C C . VAL A 1 94 ? -0.524 3.151 -7.474 1.00 93.19 94 VAL A C 1
ATOM 730 O O . VAL A 1 94 ? -1.414 3.486 -6.691 1.00 93.19 94 VAL A O 1
ATOM 733 N N . ALA A 1 95 ? 0.750 3.019 -7.094 1.00 93.00 95 ALA A N 1
ATOM 734 C CA . ALA A 1 95 ? 1.196 3.247 -5.720 1.00 93.00 95 ALA A CA 1
ATOM 735 C C . ALA A 1 95 ? 0.845 4.662 -5.226 1.00 93.00 95 ALA A C 1
ATOM 737 O O . ALA A 1 95 ? 0.326 4.823 -4.121 1.00 93.00 95 ALA A O 1
ATOM 738 N N . LEU A 1 96 ? 1.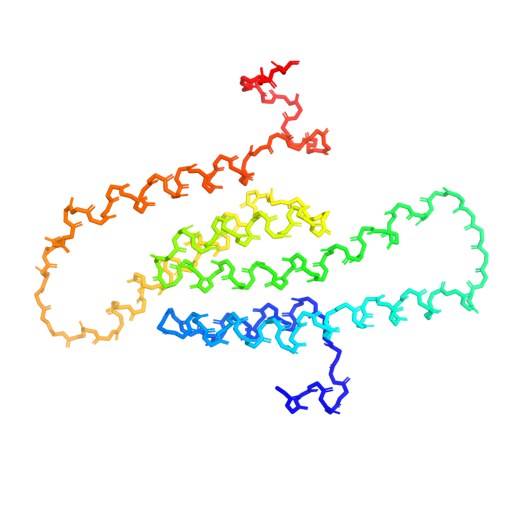042 5.684 -6.065 1.00 92.50 96 LEU A N 1
ATOM 739 C CA . LEU A 1 96 ? 0.684 7.063 -5.736 1.00 92.50 96 LEU A CA 1
ATOM 740 C C . LEU A 1 96 ? -0.831 7.231 -5.534 1.00 92.50 96 LEU A C 1
ATOM 742 O O . LEU A 1 96 ? -1.270 7.877 -4.582 1.00 92.50 96 LEU A O 1
ATOM 746 N N . ARG A 1 97 ? -1.656 6.598 -6.379 1.00 93.50 97 ARG A N 1
ATOM 747 C CA . ARG A 1 97 ? -3.121 6.600 -6.209 1.00 93.50 97 ARG A CA 1
ATOM 748 C C . ARG A 1 97 ? -3.548 5.931 -4.904 1.00 93.50 97 ARG A C 1
ATOM 750 O O . ARG A 1 97 ? -4.472 6.420 -4.256 1.00 93.50 97 ARG A O 1
ATOM 757 N N . LEU A 1 98 ? -2.876 4.851 -4.500 1.00 93.31 98 LEU A N 1
ATOM 758 C CA . LEU A 1 98 ? -3.121 4.197 -3.213 1.00 93.31 98 LEU A CA 1
ATOM 759 C C . LEU A 1 98 ? -2.770 5.110 -2.038 1.00 93.31 98 LEU A C 1
ATOM 761 O O . LEU A 1 98 ? -3.552 5.191 -1.097 1.00 93.31 98 LEU A O 1
ATOM 765 N N . VAL A 1 99 ? -1.662 5.850 -2.108 1.00 91.88 99 VAL A N 1
ATOM 766 C CA . VAL A 1 99 ? -1.302 6.845 -1.083 1.00 91.88 99 VAL A CA 1
ATOM 767 C C . VAL A 1 99 ? -2.361 7.946 -0.965 1.00 91.88 99 VAL A C 1
ATOM 769 O O . VAL A 1 99 ? -2.757 8.307 0.144 1.00 91.88 99 VAL A O 1
ATOM 772 N N . TYR A 1 100 ? -2.916 8.426 -2.079 1.00 92.06 100 TYR A N 1
ATOM 773 C CA . TYR A 1 100 ? -4.041 9.363 -2.017 1.00 92.06 100 TYR A CA 1
ATOM 774 C C . TYR A 1 100 ? -5.324 8.724 -1.462 1.00 92.06 100 TYR A C 1
ATOM 776 O O . TYR A 1 100 ? -6.065 9.379 -0.725 1.00 92.06 100 TYR A O 1
ATOM 784 N N . ALA A 1 101 ? -5.592 7.452 -1.767 1.00 90.56 101 ALA A N 1
ATOM 785 C CA . ALA A 1 101 ? -6.717 6.719 -1.185 1.00 90.56 101 ALA A CA 1
ATOM 786 C C . ALA A 1 101 ? -6.562 6.549 0.337 1.00 90.56 101 ALA A C 1
ATOM 788 O O . ALA A 1 101 ? -7.519 6.784 1.073 1.00 90.56 101 ALA A O 1
ATOM 789 N N . MET A 1 102 ? -5.348 6.254 0.815 1.00 89.38 102 MET A N 1
ATOM 790 C CA . MET A 1 102 ? -5.003 6.239 2.240 1.00 89.38 102 MET A CA 1
ATOM 791 C C . MET A 1 102 ? -5.340 7.581 2.901 1.00 89.38 102 MET A C 1
ATOM 793 O O . MET A 1 102 ? -6.029 7.602 3.921 1.00 89.38 102 MET A O 1
ATOM 797 N N . GLY A 1 103 ? -4.941 8.697 2.281 1.00 86.94 103 GLY A N 1
ATOM 798 C CA . GLY A 1 103 ? -5.248 10.044 2.768 1.00 86.94 103 GLY A CA 1
ATOM 799 C C . GLY A 1 103 ? -6.751 10.321 2.880 1.00 86.94 103 GLY A C 1
ATOM 800 O O . GLY A 1 103 ? -7.206 10.839 3.901 1.00 86.94 103 GLY A O 1
ATOM 801 N N . LYS A 1 104 ? -7.551 9.903 1.886 1.00 86.81 104 LYS A N 1
ATOM 802 C CA . LYS A 1 104 ? -9.026 10.009 1.930 1.00 86.81 104 LYS A CA 1
ATOM 803 C C . LYS A 1 104 ? -9.647 9.200 3.069 1.00 86.81 104 LYS A C 1
ATOM 805 O O . LYS A 1 104 ? -10.679 9.586 3.608 1.00 86.81 104 LYS A O 1
ATOM 810 N N . GLU A 1 105 ? -9.012 8.103 3.462 1.00 83.12 105 GLU A N 1
ATOM 811 C CA . GLU A 1 105 ? -9.425 7.273 4.599 1.00 83.12 105 GLU A CA 1
ATOM 812 C C . GLU A 1 105 ? -8.845 7.763 5.938 1.00 83.12 105 GLU A C 1
ATOM 814 O O . GLU A 1 105 ? -9.026 7.134 6.985 1.00 83.12 105 GLU A O 1
ATOM 819 N N . GLY A 1 106 ? -8.165 8.914 5.927 1.00 82.88 106 GLY A N 1
ATOM 820 C CA . GLY A 1 106 ? -7.541 9.520 7.095 1.00 82.88 106 GLY A CA 1
ATOM 821 C C . GLY A 1 106 ? -6.310 8.758 7.586 1.00 82.88 106 GLY A C 1
ATOM 822 O O . GLY A 1 106 ? -5.955 8.883 8.763 1.00 82.88 106 GLY A O 1
ATOM 823 N N . LEU A 1 107 ? -5.692 7.940 6.736 1.00 85.25 107 LEU A N 1
ATOM 824 C CA . LEU A 1 107 ? -4.404 7.305 6.983 1.00 85.25 107 LEU A CA 1
ATOM 825 C C . LEU A 1 107 ? -3.294 8.202 6.439 1.00 85.25 107 LEU A C 1
ATOM 827 O O . LEU A 1 107 ? -3.357 8.669 5.305 1.00 85.25 107 LEU A O 1
ATOM 831 N N . GLU A 1 108 ? -2.258 8.411 7.239 1.00 84.44 108 GLU A N 1
ATOM 832 C CA . GLU A 1 108 ? -1.077 9.148 6.803 1.00 84.44 108 GLU A CA 1
ATOM 833 C C . GLU A 1 108 ? -0.087 8.162 6.189 1.00 84.44 108 GLU A C 1
ATOM 835 O O . GLU A 1 108 ? 0.302 7.170 6.816 1.00 84.44 108 GLU A O 1
ATOM 840 N N . ALA A 1 109 ? 0.286 8.412 4.935 1.00 85.75 109 ALA A N 1
ATOM 841 C CA . ALA A 1 109 ? 1.386 7.702 4.313 1.00 85.75 109 ALA A CA 1
ATOM 842 C C . ALA A 1 109 ? 2.692 8.189 4.940 1.00 85.75 109 ALA A C 1
ATOM 844 O O . ALA A 1 109 ? 2.915 9.386 5.089 1.00 85.75 109 ALA A O 1
ATOM 845 N N . THR A 1 110 ? 3.542 7.244 5.321 1.00 87.25 110 THR A N 1
ATOM 846 C CA . THR A 1 110 ? 4.812 7.531 5.997 1.00 87.25 110 THR A CA 1
ATOM 847 C C . THR A 1 110 ? 5.964 6.909 5.226 1.00 87.25 110 THR A C 1
ATOM 849 O O . THR A 1 110 ? 5.768 6.133 4.287 1.00 87.25 110 THR A O 1
ATOM 852 N N . GLU A 1 111 ? 7.185 7.153 5.686 1.00 85.31 111 GLU A N 1
ATOM 853 C CA . GLU A 1 111 ? 8.384 6.488 5.179 1.00 85.31 111 GLU A CA 1
ATOM 854 C C . GLU A 1 111 ? 8.268 4.954 5.230 1.00 85.31 111 GLU A C 1
ATOM 856 O O . GLU A 1 111 ? 8.779 4.254 4.361 1.00 85.31 111 GLU A O 1
ATOM 861 N N . THR A 1 112 ? 7.504 4.410 6.185 1.00 89.44 112 THR A N 1
ATOM 862 C CA . THR A 1 112 ? 7.211 2.968 6.244 1.00 89.44 112 THR A CA 1
ATOM 863 C C . THR A 1 112 ? 6.451 2.496 5.003 1.00 89.44 112 THR A C 1
ATOM 865 O O . THR A 1 112 ? 6.732 1.420 4.474 1.00 89.44 112 THR A O 1
ATOM 868 N N . SER A 1 113 ? 5.509 3.302 4.515 1.00 90.31 113 SER A N 1
ATOM 869 C CA . SER A 1 113 ? 4.719 3.019 3.317 1.00 90.31 113 SER A CA 1
ATOM 870 C C . SER A 1 113 ? 5.610 3.015 2.067 1.00 90.31 113 SER A C 1
ATOM 872 O O . SER A 1 113 ? 5.551 2.069 1.278 1.00 90.31 113 SER A O 1
ATOM 874 N N . LEU A 1 114 ? 6.523 3.987 1.956 1.00 90.06 114 LEU A N 1
ATOM 875 C CA . LEU A 1 114 ? 7.539 4.029 0.896 1.00 90.06 114 LEU A CA 1
ATOM 876 C C . LEU A 1 114 ? 8.496 2.829 0.964 1.00 90.06 114 LEU A C 1
ATOM 878 O O . LEU A 1 114 ? 8.791 2.196 -0.050 1.00 90.06 114 LEU A O 1
ATOM 882 N N . ASN A 1 115 ? 8.933 2.454 2.166 1.00 92.06 115 ASN A N 1
ATOM 883 C CA . ASN A 1 115 ? 9.798 1.295 2.381 1.00 92.06 115 ASN A CA 1
ATOM 884 C C . ASN A 1 115 ? 9.125 -0.020 1.970 1.00 92.06 115 ASN A C 1
ATOM 886 O O . ASN A 1 115 ? 9.803 -0.926 1.487 1.00 92.06 115 ASN A O 1
ATOM 890 N N . CYS A 1 116 ? 7.801 -0.133 2.113 1.00 92.44 116 CYS A N 1
ATOM 891 C CA . CYS A 1 116 ? 7.055 -1.301 1.644 1.00 92.44 116 CYS A CA 1
ATOM 892 C C . CYS A 1 116 ? 7.050 -1.403 0.114 1.00 92.44 116 CYS A C 1
ATOM 894 O O . CYS A 1 116 ? 7.294 -2.496 -0.403 1.00 92.44 116 CYS A O 1
ATOM 896 N N . TYR A 1 117 ? 6.865 -0.281 -0.590 1.00 93.44 117 TYR A N 1
ATOM 897 C CA . TYR A 1 117 ? 7.004 -0.203 -2.049 1.00 93.44 117 TYR A CA 1
ATOM 898 C C . TYR A 1 117 ? 8.420 -0.590 -2.500 1.00 93.44 117 TYR A C 1
ATOM 900 O O . TYR A 1 117 ? 8.594 -1.520 -3.289 1.00 93.44 117 TYR A O 1
ATOM 908 N N . ASN A 1 118 ? 9.451 0.019 -1.907 1.00 91.94 118 ASN A N 1
ATOM 909 C CA . ASN A 1 118 ? 10.850 -0.288 -2.223 1.00 91.94 118 ASN A CA 1
ATOM 910 C C . ASN A 1 118 ? 11.225 -1.745 -1.909 1.00 91.94 118 ASN A C 1
ATOM 912 O O . ASN A 1 118 ? 12.038 -2.351 -2.604 1.00 91.94 118 ASN A O 1
ATOM 916 N N . ALA A 1 119 ? 10.649 -2.338 -0.859 1.00 90.38 119 ALA A N 1
ATOM 917 C CA . ALA A 1 119 ? 10.825 -3.759 -0.575 1.00 90.38 119 ALA A CA 1
ATOM 918 C C . ALA A 1 119 ? 10.251 -4.636 -1.696 1.00 90.38 119 ALA A C 1
ATOM 920 O O . ALA A 1 119 ? 10.895 -5.606 -2.073 1.00 90.38 119 ALA A O 1
ATOM 921 N N . GLY A 1 120 ? 9.092 -4.278 -2.255 1.00 88.56 120 GLY A N 1
ATOM 922 C CA . GLY A 1 120 ? 8.504 -4.995 -3.389 1.00 88.56 120 GLY A CA 1
ATOM 923 C C . GLY A 1 120 ? 9.380 -4.935 -4.634 1.00 88.56 120 GLY A C 1
ATOM 924 O O . GLY A 1 120 ? 9.640 -5.959 -5.263 1.00 88.56 120 GLY A O 1
ATOM 925 N N . LYS A 1 121 ? 9.915 -3.749 -4.929 1.00 89.19 121 LYS A N 1
ATOM 926 C CA . LYS A 1 121 ? 10.841 -3.536 -6.047 1.00 89.19 121 LYS A CA 1
ATOM 927 C C . LYS A 1 121 ? 12.088 -4.421 -5.939 1.00 89.19 121 LYS A C 1
ATOM 929 O O . LYS A 1 121 ? 12.402 -5.151 -6.873 1.00 89.19 121 LYS A O 1
ATOM 934 N N . ARG A 1 122 ? 12.715 -4.464 -4.756 1.00 87.25 122 ARG A N 1
ATOM 935 C CA . ARG A 1 122 ? 13.857 -5.358 -4.473 1.00 87.25 122 ARG A CA 1
ATOM 936 C C . ARG A 1 122 ? 13.504 -6.839 -4.624 1.00 87.25 122 ARG A C 1
ATOM 938 O O . ARG A 1 122 ? 14.306 -7.617 -5.123 1.00 87.25 122 ARG A O 1
ATOM 945 N N . THR A 1 123 ? 12.306 -7.251 -4.205 1.00 84.94 123 THR A N 1
ATOM 946 C CA . THR A 1 123 ? 11.854 -8.642 -4.365 1.00 84.94 123 THR A CA 1
ATOM 947 C C . THR A 1 123 ? 11.713 -9.035 -5.836 1.00 84.94 123 THR A C 1
ATOM 949 O O . THR A 1 123 ? 12.030 -10.170 -6.176 1.00 84.94 123 THR A O 1
ATOM 952 N N . ARG A 1 124 ? 11.282 -8.123 -6.716 1.00 81.25 124 ARG A N 1
ATOM 953 C CA . ARG A 1 124 ? 11.276 -8.364 -8.168 1.00 81.25 124 ARG A CA 1
ATOM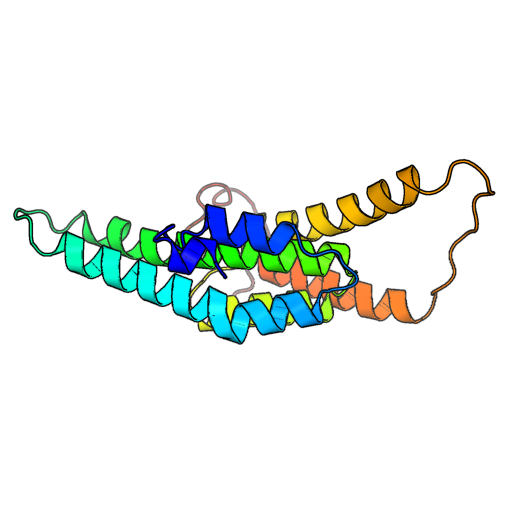 954 C C . ARG A 1 124 ? 12.697 -8.548 -8.698 1.00 81.25 124 ARG A C 1
ATOM 956 O O . ARG A 1 124 ? 12.962 -9.541 -9.361 1.00 81.25 124 ARG A O 1
ATOM 963 N N . GLU A 1 125 ? 13.597 -7.625 -8.361 1.00 76.62 125 GLU A N 1
ATOM 964 C CA . GLU A 1 125 ? 15.002 -7.664 -8.796 1.00 76.62 125 GLU A CA 1
ATOM 965 C C . GLU A 1 125 ? 15.703 -8.964 -8.360 1.00 76.62 125 GLU A C 1
ATOM 967 O O . GLU A 1 125 ? 16.463 -9.543 -9.132 1.00 76.62 125 GLU A O 1
ATOM 972 N N . ASN A 1 126 ? 15.389 -9.466 -7.161 1.00 73.56 126 ASN A N 1
ATOM 973 C CA . ASN A 1 126 ? 15.940 -10.719 -6.643 1.00 73.56 126 ASN A CA 1
ATOM 974 C C . ASN A 1 126 ? 15.235 -11.977 -7.189 1.00 73.56 126 ASN A C 1
ATOM 976 O O . ASN A 1 126 ? 15.889 -12.995 -7.390 1.00 73.56 126 ASN A O 1
ATOM 980 N N . GLY A 1 127 ? 13.919 -11.936 -7.429 1.00 62.81 127 GLY A N 1
ATOM 981 C CA . GLY A 1 127 ? 13.155 -13.072 -7.969 1.00 62.81 127 GLY A CA 1
ATOM 982 C C . GLY A 1 127 ? 13.433 -13.355 -9.451 1.00 62.81 127 GLY A C 1
ATOM 983 O O . GLY A 1 127 ? 13.396 -14.508 -9.881 1.00 62.81 127 GLY A O 1
ATOM 984 N N . ASP A 1 128 ? 13.791 -12.325 -10.224 1.00 52.53 128 ASP A N 1
ATOM 985 C CA . ASP A 1 128 ? 14.291 -12.481 -11.599 1.00 52.53 128 ASP A CA 1
ATOM 986 C C . ASP A 1 128 ? 15.707 -13.092 -11.639 1.00 52.53 128 ASP A C 1
ATOM 988 O O . ASP A 1 128 ? 16.108 -13.669 -12.651 1.00 52.53 128 ASP A O 1
ATOM 992 N N . ALA A 1 129 ? 16.471 -12.997 -10.542 1.00 48.97 129 ALA A N 1
ATOM 993 C CA . ALA A 1 129 ? 17.826 -13.540 -10.453 1.00 48.97 129 ALA A CA 1
ATOM 994 C C . ALA A 1 129 ? 17.853 -15.052 -10.161 1.00 48.97 129 ALA A C 1
ATOM 996 O O . ALA A 1 129 ? 18.750 -15.742 -10.636 1.00 48.97 129 ALA A O 1
ATOM 997 N N . SER A 1 130 ? 16.865 -15.592 -9.437 1.00 45.78 130 SER A N 1
ATOM 998 C CA . SER A 1 130 ? 16.781 -17.030 -9.119 1.00 45.78 130 SER A CA 1
ATOM 999 C C . SER A 1 130 ? 16.199 -17.896 -10.243 1.00 45.78 130 SER A C 1
ATOM 1001 O O . SER A 1 130 ? 16.224 -19.116 -10.144 1.00 45.78 130 SER A O 1
ATOM 1003 N N . SER A 1 131 ? 15.673 -17.282 -11.307 1.00 46.50 131 SER A N 1
ATOM 1004 C CA . SER A 1 131 ? 15.009 -17.977 -12.426 1.00 46.50 131 SER A CA 1
ATOM 1005 C C . SER A 1 131 ? 15.892 -18.090 -13.680 1.00 46.50 131 SER A C 1
ATOM 1007 O O . SER A 1 131 ? 15.433 -18.546 -14.724 1.00 46.50 131 SER A O 1
ATOM 1009 N N . ARG A 1 132 ? 17.150 -17.631 -13.610 1.00 45.66 132 ARG A N 1
ATOM 1010 C CA . ARG A 1 132 ? 18.090 -17.569 -14.742 1.00 45.66 132 ARG A CA 1
ATOM 1011 C C . ARG A 1 132 ? 19.470 -18.110 -14.362 1.00 45.66 132 ARG A C 1
ATOM 1013 O O . ARG A 1 132 ? 20.466 -17.390 -14.394 1.00 45.66 132 ARG A O 1
ATOM 1020 N N . GLU A 1 133 ? 19.547 -19.402 -14.057 1.00 41.03 133 GLU A N 1
ATOM 1021 C CA . GLU A 1 133 ? 20.776 -20.154 -14.325 1.00 41.03 133 GLU A CA 1
ATOM 1022 C C . GLU A 1 133 ? 20.867 -20.379 -15.839 1.00 41.03 133 GLU A C 1
ATOM 1024 O O . GLU A 1 133 ? 20.165 -21.206 -16.411 1.00 41.03 133 GLU A O 1
ATOM 1029 N N . GLY A 1 134 ? 21.703 -19.573 -16.496 1.00 39.91 134 GLY A N 1
ATOM 1030 C CA . GLY A 1 134 ? 22.024 -19.697 -17.917 1.00 39.91 134 GLY A CA 1
ATOM 1031 C C . GLY A 1 134 ? 21.494 -18.545 -18.768 1.00 39.91 134 GLY A C 1
ATOM 1032 O O . GLY A 1 134 ? 20.363 -18.569 -19.240 1.00 39.91 134 GLY A O 1
ATOM 1033 N N . GLY A 1 135 ? 22.342 -17.546 -19.024 1.00 35.09 135 GLY A N 1
ATOM 1034 C CA . GLY A 1 135 ? 22.114 -16.599 -20.119 1.00 35.09 135 GLY A CA 1
ATOM 1035 C C . GLY A 1 135 ? 22.352 -15.140 -19.758 1.00 35.09 135 GLY A C 1
ATOM 1036 O O . GLY A 1 135 ? 21.455 -14.440 -19.307 1.00 35.09 135 GLY A O 1
ATOM 1037 N N . THR A 1 136 ? 23.584 -14.695 -20.012 1.00 36.44 136 THR A N 1
ATOM 1038 C CA . THR A 1 136 ? 23.980 -13.348 -20.462 1.00 36.44 136 THR A CA 1
ATOM 1039 C C . THR A 1 136 ? 23.162 -12.139 -19.994 1.00 36.44 136 THR A C 1
ATOM 1041 O O . THR A 1 136 ? 22.045 -11.894 -20.438 1.00 36.44 136 THR A O 1
ATOM 1044 N N . LYS A 1 137 ? 23.847 -11.280 -19.228 1.00 49.19 137 LYS A N 1
ATOM 1045 C CA . LYS A 1 137 ? 23.549 -9.864 -18.969 1.00 49.19 137 LYS A CA 1
ATOM 1046 C C . LYS A 1 137 ? 23.018 -9.135 -20.219 1.00 49.19 137 LYS A C 1
ATOM 1048 O O . LYS A 1 137 ? 23.797 -8.543 -20.967 1.00 49.19 137 LYS A O 1
ATOM 1053 N N . THR A 1 138 ? 21.705 -9.095 -20.423 1.00 37.09 138 THR A N 1
ATOM 1054 C CA . THR A 1 138 ? 21.081 -8.181 -21.383 1.00 37.09 138 THR A CA 1
ATOM 1055 C C . THR A 1 138 ? 20.709 -6.881 -20.683 1.00 37.09 138 THR A C 1
ATOM 1057 O O . THR A 1 138 ? 19.855 -6.789 -19.806 1.00 37.09 138 THR A O 1
ATOM 1060 N N . LYS A 1 139 ? 21.474 -5.863 -21.072 1.00 46.00 139 LYS A N 1
ATOM 1061 C CA . LYS A 1 139 ? 21.341 -4.449 -20.748 1.00 46.00 139 LYS A CA 1
ATOM 1062 C C . LYS A 1 139 ? 19.907 -3.938 -20.943 1.00 46.00 139 LYS A C 1
ATOM 1064 O O . LYS A 1 139 ? 19.253 -4.265 -21.926 1.00 46.00 139 LYS A O 1
ATOM 1069 N N . LYS A 1 140 ? 19.526 -3.016 -20.050 1.00 52.50 140 LYS A N 1
ATOM 1070 C CA . LYS A 1 140 ? 18.784 -1.768 -20.319 1.00 52.50 140 LYS A CA 1
ATOM 1071 C C . LYS A 1 140 ? 18.097 -1.704 -21.695 1.00 52.50 140 LYS A C 1
ATOM 1073 O O . LYS A 1 140 ? 18.741 -1.356 -22.681 1.00 52.50 140 LYS A O 1
ATOM 1078 N N . SER A 1 141 ? 16.779 -1.856 -21.732 1.00 41.00 141 SER A N 1
ATOM 1079 C CA . SER A 1 141 ? 15.957 -1.235 -22.775 1.00 41.00 141 SER A CA 1
ATOM 1080 C C . SER A 1 141 ? 14.609 -0.812 -22.185 1.00 41.00 141 SER A C 1
ATOM 1082 O O . SER A 1 141 ? 13.897 -1.596 -21.573 1.00 41.00 141 SER A O 1
ATOM 1084 N N . GLY A 1 142 ? 14.319 0.488 -22.274 1.00 39.16 142 GLY A N 1
ATOM 1085 C CA . GLY A 1 142 ? 13.119 1.116 -21.709 1.00 39.16 142 GLY A CA 1
ATOM 1086 C C . GLY A 1 142 ? 13.253 2.633 -21.523 1.00 39.16 142 GLY A C 1
ATOM 1087 O O . GLY A 1 142 ? 12.742 3.192 -20.554 1.00 39.16 142 GLY A O 1
ATOM 1088 N N . GLY A 1 143 ? 13.993 3.308 -22.412 1.00 39.12 143 GLY A N 1
ATOM 1089 C CA . GLY A 1 143 ? 14.423 4.708 -22.267 1.00 39.12 143 GLY A CA 1
ATOM 1090 C C . GLY A 1 143 ? 13.313 5.771 -22.266 1.00 39.12 143 GLY A C 1
ATOM 1091 O O . GLY A 1 143 ? 13.593 6.909 -21.911 1.00 39.12 143 GLY A O 1
ATOM 1092 N N . GLY A 1 144 ? 12.063 5.425 -22.600 1.00 43.31 144 GLY A N 1
ATOM 1093 C CA . GLY A 1 144 ? 10.927 6.365 -22.593 1.00 43.31 144 GLY A CA 1
ATOM 1094 C C . GLY A 1 144 ? 9.982 6.230 -21.391 1.00 43.31 144 GLY A C 1
ATOM 1095 O O . GLY A 1 144 ? 9.485 7.226 -20.870 1.00 43.31 144 GLY A O 1
ATOM 1096 N N . ILE A 1 145 ? 9.768 5.006 -20.895 1.00 50.91 145 ILE A N 1
ATOM 1097 C CA . ILE A 1 145 ? 8.865 4.722 -19.760 1.00 50.91 145 ILE A CA 1
ATOM 1098 C C . ILE A 1 145 ? 9.540 5.075 -18.427 1.00 50.91 145 ILE A C 1
ATOM 1100 O O . ILE A 1 145 ? 8.889 5.554 -17.497 1.00 50.91 145 ILE A O 1
ATOM 1104 N N . GLY A 1 146 ? 10.868 4.931 -18.363 1.00 58.47 146 GLY A N 1
ATOM 1105 C CA . GLY A 1 146 ? 11.643 5.176 -17.150 1.00 58.47 146 GLY A CA 1
ATOM 1106 C C . GLY A 1 146 ? 11.596 6.619 -16.651 1.00 58.47 146 GLY A C 1
ATOM 1107 O O . GLY A 1 146 ? 11.738 6.837 -15.454 1.00 58.47 146 GLY A O 1
ATOM 1108 N N . ILE A 1 147 ? 11.371 7.612 -17.519 1.00 66.62 147 ILE A N 1
ATOM 1109 C CA . ILE A 1 147 ? 11.262 9.009 -17.078 1.00 66.62 147 ILE A CA 1
ATOM 1110 C C . ILE A 1 147 ? 9.953 9.195 -16.308 1.00 66.62 147 ILE A C 1
ATOM 1112 O O . ILE A 1 147 ? 9.991 9.587 -15.147 1.00 66.62 147 ILE A O 1
ATOM 1116 N N . ARG A 1 148 ? 8.800 8.849 -16.901 1.00 70.62 148 ARG A N 1
ATOM 1117 C CA . ARG A 1 148 ? 7.485 8.980 -16.240 1.00 70.62 148 ARG A CA 1
ATOM 1118 C C . ARG A 1 148 ? 7.387 8.152 -14.960 1.00 70.62 148 ARG A C 1
ATOM 1120 O O . ARG A 1 148 ? 6.898 8.665 -13.960 1.00 70.62 148 ARG A O 1
ATOM 1127 N N . ALA A 1 149 ? 7.894 6.918 -14.969 1.00 76.38 149 ALA A N 1
ATOM 1128 C CA . ALA A 1 149 ? 7.946 6.088 -13.768 1.00 76.38 149 ALA A CA 1
ATOM 1129 C C . ALA A 1 149 ? 8.755 6.767 -12.647 1.00 76.38 149 ALA A C 1
ATOM 1131 O O . ALA A 1 149 ? 8.273 6.859 -11.522 1.00 76.38 149 ALA A O 1
ATOM 1132 N N . LYS A 1 150 ? 9.921 7.348 -12.968 1.00 81.56 150 LYS A N 1
ATOM 1133 C CA . LYS A 1 150 ? 10.730 8.111 -12.003 1.00 81.56 150 LYS A CA 1
ATOM 1134 C C . LYS A 1 150 ? 10.006 9.336 -11.451 1.00 81.56 150 LYS A C 1
ATOM 1136 O O . LYS A 1 150 ? 10.109 9.580 -10.257 1.00 81.56 150 LYS A O 1
ATOM 1141 N N . TRP A 1 151 ? 9.252 10.076 -12.269 1.00 85.69 151 TRP A N 1
ATOM 1142 C CA . TRP A 1 151 ? 8.447 11.205 -11.776 1.00 85.69 151 TRP A CA 1
ATOM 1143 C C . TRP A 1 151 ? 7.409 10.750 -10.746 1.00 85.69 151 TRP A C 1
ATOM 1145 O O . TRP A 1 151 ? 7.282 11.372 -9.692 1.00 85.69 151 TRP A O 1
ATOM 1155 N N . PHE A 1 152 ? 6.704 9.645 -11.011 1.00 88.94 152 PHE A N 1
ATOM 1156 C CA . PHE A 1 152 ? 5.760 9.080 -10.045 1.00 88.94 152 PHE A CA 1
ATOM 1157 C C . PHE A 1 152 ? 6.456 8.560 -8.785 1.00 88.94 152 PHE A C 1
ATOM 1159 O O . PHE A 1 152 ? 5.930 8.761 -7.696 1.00 88.94 152 PHE A O 1
ATOM 1166 N N . GLU A 1 153 ? 7.644 7.960 -8.897 1.00 87.69 153 GLU A N 1
ATOM 1167 C CA . GLU A 1 153 ? 8.445 7.557 -7.733 1.00 87.69 153 GLU A CA 1
ATOM 1168 C C . GLU A 1 153 ? 8.904 8.763 -6.905 1.00 87.69 153 GLU A C 1
ATOM 1170 O O . GLU A 1 153 ? 8.828 8.726 -5.678 1.00 87.69 153 GLU A O 1
ATOM 1175 N N . SER A 1 154 ? 9.326 9.855 -7.549 1.00 87.88 154 SER A N 1
ATOM 1176 C CA . SER A 1 154 ? 9.676 11.102 -6.864 1.00 87.88 154 SER A CA 1
ATOM 1177 C C . SER A 1 154 ? 8.470 11.706 -6.144 1.00 87.88 154 SER A C 1
ATOM 1179 O O . SER A 1 154 ? 8.587 12.080 -4.980 1.00 87.88 154 SER A O 1
ATOM 1181 N N . LEU A 1 155 ? 7.302 11.752 -6.792 1.00 88.50 155 LEU A N 1
ATOM 1182 C CA . LEU A 1 155 ? 6.062 12.224 -6.167 1.00 88.50 155 LEU A CA 1
ATOM 1183 C C . LEU A 1 155 ? 5.639 11.330 -5.001 1.00 88.50 155 LEU A C 1
ATOM 1185 O O . LEU A 1 155 ? 5.308 11.835 -3.933 1.00 88.50 155 LEU A O 1
ATOM 1189 N N . LEU A 1 156 ? 5.704 10.009 -5.176 1.00 88.31 156 LEU A N 1
ATOM 1190 C CA . LEU A 1 156 ? 5.422 9.040 -4.121 1.00 88.31 156 LEU A CA 1
ATOM 1191 C C . LEU A 1 156 ? 6.354 9.245 -2.922 1.00 88.31 156 LEU A C 1
ATOM 1193 O O . LEU A 1 156 ? 5.895 9.261 -1.782 1.00 88.31 156 LEU A O 1
ATOM 1197 N N . ALA A 1 157 ? 7.650 9.451 -3.169 1.00 87.19 157 ALA A N 1
ATOM 1198 C CA . ALA A 1 157 ? 8.622 9.722 -2.120 1.00 87.19 157 ALA A CA 1
ATOM 1199 C C . ALA A 1 157 ? 8.299 11.020 -1.374 1.00 87.19 157 ALA A C 1
ATOM 1201 O O . ALA A 1 157 ? 8.304 11.022 -0.146 1.00 87.19 157 ALA A O 1
ATOM 1202 N N . VAL A 1 158 ? 7.963 12.099 -2.086 1.00 87.31 158 VAL A N 1
ATOM 1203 C CA . VAL A 1 158 ? 7.551 13.369 -1.470 1.00 87.31 158 VAL A CA 1
ATOM 1204 C C . VAL A 1 158 ? 6.303 13.169 -0.614 1.00 87.31 158 VAL A C 1
ATOM 1206 O O . VAL A 1 158 ? 6.301 13.571 0.543 1.00 87.31 158 VAL A O 1
ATOM 1209 N N . GLU A 1 159 ? 5.274 12.498 -1.133 1.00 86.19 159 GLU A N 1
ATOM 1210 C CA . GLU A 1 159 ? 4.025 12.244 -0.406 1.00 86.19 159 GLU A CA 1
ATOM 1211 C C . GLU A 1 159 ? 4.243 11.416 0.866 1.00 86.19 159 GLU A C 1
ATOM 1213 O O . GLU A 1 159 ? 3.715 11.755 1.921 1.00 86.19 159 GLU A O 1
ATOM 1218 N N . CYS A 1 160 ? 5.069 10.369 0.802 1.00 84.75 160 CYS A N 1
ATOM 1219 C CA . CYS A 1 160 ? 5.389 9.532 1.960 1.00 84.75 160 CYS A CA 1
ATOM 1220 C C . CYS A 1 160 ? 6.394 10.164 2.940 1.00 84.75 160 CYS A C 1
ATOM 1222 O O . CYS A 1 160 ? 6.554 9.657 4.049 1.00 84.75 160 CYS A O 1
ATOM 1224 N N . THR A 1 161 ? 7.089 11.234 2.543 1.00 81.44 161 THR A N 1
ATOM 1225 C CA . THR A 1 161 ? 8.046 11.972 3.391 1.00 81.44 161 THR A CA 1
ATOM 1226 C C . THR A 1 161 ? 7.531 13.346 3.816 1.00 81.44 161 THR A C 1
ATOM 1228 O O . THR A 1 161 ? 8.275 14.114 4.432 1.00 81.44 161 THR A O 1
ATOM 1231 N N . LYS A 1 162 ? 6.252 13.654 3.543 1.00 72.62 162 LYS A N 1
ATOM 1232 C CA . LYS A 1 162 ? 5.589 14.847 4.079 1.00 72.62 162 LYS A CA 1
ATOM 1233 C C . LYS A 1 162 ? 5.766 14.890 5.593 1.00 72.62 162 LYS A C 1
ATOM 1235 O O . LYS A 1 162 ? 5.610 13.886 6.282 1.00 72.62 162 LYS A O 1
ATOM 1240 N N . TYR A 1 163 ? 6.121 16.072 6.087 1.00 56.75 163 TYR A N 1
ATOM 1241 C CA . TYR A 1 163 ? 6.446 16.296 7.489 1.00 56.75 163 TYR A CA 1
ATOM 1242 C C . TYR A 1 163 ? 5.243 15.949 8.377 1.00 56.75 163 TYR A C 1
ATOM 1244 O O . TYR A 1 163 ? 4.267 16.700 8.431 1.00 56.75 163 TYR A O 1
ATOM 1252 N N . ASP A 1 164 ? 5.313 14.821 9.083 1.00 60.28 164 ASP A N 1
ATOM 1253 C CA . ASP A 1 164 ? 4.366 14.515 10.147 1.00 60.28 164 ASP A CA 1
ATOM 1254 C C . ASP A 1 164 ? 4.708 15.406 11.344 1.00 60.28 164 ASP A C 1
ATOM 1256 O O . ASP A 1 164 ? 5.749 15.258 11.986 1.00 60.28 164 ASP A O 1
ATOM 1260 N N . ARG A 1 165 ? 3.819 16.354 11.657 1.00 56.88 165 ARG A N 1
ATOM 1261 C CA . ARG A 1 165 ? 3.968 17.251 12.815 1.00 56.88 165 ARG A CA 1
ATOM 1262 C C . ARG A 1 165 ? 4.016 16.491 14.148 1.00 56.88 165 ARG A C 1
ATOM 1264 O O . ARG A 1 165 ? 4.419 17.071 15.150 1.00 56.88 165 ARG A O 1
ATOM 1271 N N . ASN A 1 166 ? 3.596 15.225 14.178 1.00 54.44 166 ASN A N 1
ATOM 1272 C CA . ASN A 1 166 ? 3.647 14.362 15.354 1.00 54.44 166 ASN A CA 1
ATOM 1273 C C . ASN A 1 166 ? 4.899 13.469 15.402 1.00 54.44 166 ASN A C 1
ATOM 1275 O O . ASN A 1 166 ? 5.109 12.791 16.416 1.00 54.44 166 ASN A O 1
ATOM 1279 N N . ASP A 1 167 ? 5.732 13.456 14.354 1.00 60.38 167 ASP A N 1
ATOM 1280 C CA . ASP A 1 167 ? 6.961 12.666 14.329 1.00 60.38 167 ASP A CA 1
ATOM 1281 C C . ASP A 1 167 ? 8.085 13.371 15.099 1.00 60.38 167 ASP A C 1
ATOM 1283 O O . ASP A 1 167 ? 8.894 14.137 14.569 1.00 60.38 167 ASP A O 1
ATOM 1287 N N . LYS A 1 168 ? 8.160 13.053 16.395 1.00 60.28 168 LYS A N 1
ATOM 1288 C CA . LYS A 1 168 ? 9.198 13.551 17.311 1.00 60.28 168 LYS A CA 1
ATOM 1289 C C . LYS A 1 168 ? 10.622 13.175 16.891 1.00 60.28 168 LYS A C 1
ATOM 1291 O O . LYS A 1 168 ? 11.568 13.793 17.369 1.00 60.28 168 LYS A O 1
ATOM 1296 N N . ARG A 1 169 ? 10.812 12.180 16.011 1.00 61.09 169 ARG A N 1
ATOM 1297 C CA . ARG A 1 169 ? 12.152 11.813 15.516 1.00 61.09 169 ARG A CA 1
ATOM 1298 C C . ARG A 1 169 ? 12.752 12.913 14.642 1.00 61.09 169 ARG A C 1
ATOM 1300 O O . ARG A 1 169 ? 13.970 13.039 14.587 1.00 61.09 169 ARG A O 1
ATOM 1307 N N . ARG A 1 170 ? 11.904 13.725 14.003 1.00 55.34 170 ARG A N 1
ATOM 1308 C CA . ARG A 1 170 ? 12.293 14.777 13.053 1.00 55.34 170 ARG A CA 1
ATOM 1309 C C . ARG A 1 170 ? 12.133 16.194 13.610 1.00 55.34 170 ARG A C 1
ATOM 1311 O O . ARG A 1 170 ? 12.313 17.167 12.883 1.00 55.34 170 ARG A O 1
ATOM 1318 N N . GLU A 1 171 ? 11.870 16.332 14.911 1.00 58.91 171 GLU A N 1
ATOM 1319 C CA . GLU A 1 171 ? 11.744 17.632 15.592 1.00 58.91 171 GLU A CA 1
ATOM 1320 C C . GLU A 1 171 ? 13.048 18.457 15.526 1.00 58.91 171 GLU A C 1
ATOM 1322 O O . GLU A 1 171 ? 13.015 19.685 15.565 1.00 58.91 171 GLU A O 1
ATOM 1327 N N . ARG A 1 172 ? 14.202 17.791 15.345 1.00 57.78 172 ARG A N 1
ATOM 1328 C CA . ARG A 1 172 ? 15.528 18.422 15.196 1.00 57.78 172 ARG A CA 1
ATOM 1329 C C . ARG A 1 172 ? 16.043 18.500 13.749 1.00 57.78 172 ARG A C 1
ATOM 1331 O O . ARG A 1 172 ? 17.087 19.112 13.523 1.00 57.78 172 ARG A O 1
ATOM 1338 N N . GLU A 1 173 ? 15.356 17.908 12.767 1.00 62.81 173 GLU A N 1
ATOM 1339 C CA . GLU A 1 173 ? 15.788 17.956 11.361 1.00 62.81 173 GLU A CA 1
ATOM 1340 C C . GLU A 1 173 ? 15.415 19.305 10.723 1.00 62.81 173 GLU A C 1
ATOM 1342 O O . GLU A 1 173 ? 14.247 19.603 10.476 1.00 62.81 173 GLU A O 1
ATOM 1347 N N . LYS A 1 174 ? 16.424 20.128 10.407 1.00 56.47 174 LYS A N 1
ATOM 1348 C CA . LYS A 1 174 ? 16.271 21.413 9.701 1.00 56.47 174 LYS A CA 1
ATOM 1349 C C . LYS A 1 174 ? 16.041 21.212 8.194 1.00 56.47 174 LYS A C 1
ATOM 1351 O O . LYS A 1 174 ? 16.878 21.610 7.388 1.00 56.47 174 LYS A O 1
ATOM 1356 N N . ARG A 1 175 ? 14.939 20.581 7.782 1.00 54.03 175 ARG A N 1
ATOM 1357 C CA . ARG A 1 175 ? 14.527 20.567 6.363 1.00 54.03 175 ARG A CA 1
ATOM 1358 C C . ARG A 1 175 ? 13.333 21.487 6.123 1.00 54.03 175 ARG A C 1
ATOM 1360 O O . ARG A 1 175 ? 12.514 21.704 7.010 1.00 54.03 175 ARG A O 1
ATOM 1367 N N . ILE A 1 176 ? 13.332 22.081 4.930 1.00 50.91 176 ILE A N 1
ATOM 1368 C CA . ILE A 1 176 ? 12.528 23.233 4.506 1.00 50.91 176 ILE A CA 1
ATOM 1369 C C . ILE A 1 176 ? 11.057 23.041 4.894 1.00 50.91 176 ILE A C 1
ATOM 1371 O O . ILE A 1 176 ? 10.377 22.147 4.392 1.00 50.91 176 ILE A O 1
ATOM 1375 N N . ARG A 1 177 ? 10.569 23.904 5.792 1.00 47.47 177 ARG A N 1
ATOM 1376 C CA . ARG A 1 177 ? 9.138 24.065 6.057 1.00 47.47 177 ARG A CA 1
ATOM 1377 C C . ARG A 1 177 ? 8.524 24.703 4.817 1.00 47.47 177 ARG A C 1
ATOM 1379 O O . ARG A 1 177 ? 8.775 25.876 4.562 1.00 47.47 177 ARG A O 1
ATOM 1386 N N . ILE A 1 178 ? 7.727 23.957 4.059 1.00 47.78 178 ILE A N 1
ATOM 1387 C CA . ILE A 1 178 ? 6.812 24.582 3.102 1.00 47.78 178 ILE A CA 1
ATOM 1388 C C . ILE A 1 178 ? 5.654 25.125 3.940 1.00 47.78 178 ILE A C 1
ATOM 1390 O O . ILE A 1 178 ? 4.804 24.370 4.414 1.00 47.78 178 ILE A O 1
ATOM 1394 N N . ILE A 1 179 ? 5.718 26.421 4.229 1.00 44.81 179 ILE A N 1
ATOM 1395 C CA . ILE A 1 179 ? 4.645 27.182 4.864 1.00 44.81 179 ILE A CA 1
ATOM 1396 C C . ILE A 1 179 ? 3.767 27.674 3.708 1.00 44.81 179 ILE A C 1
ATOM 1398 O O . ILE A 1 179 ? 4.294 28.314 2.799 1.00 44.81 179 ILE A O 1
ATOM 1402 N N . PHE A 1 180 ? 2.489 27.293 3.704 1.00 38.41 180 PHE A N 1
ATOM 1403 C CA . PHE A 1 180 ? 1.475 27.896 2.834 1.00 38.41 180 PHE A CA 1
ATOM 1404 C C . PHE A 1 180 ? 0.976 29.194 3.461 1.00 38.41 180 PHE A C 1
ATOM 1406 O O . PHE A 1 180 ? 0.847 29.203 4.710 1.00 38.41 180 PHE A O 1
#

Organism: NCBI:txid2749911

Foldseek 3Di:
DVCVVVVNQLFQQVLLVVLLPDALVCLVVSVVCCVPPSVVRLQVSLVVVVVVVPPDDDDDPPCPVVNVVRSLVRVVSNLLSSLLSCLRNLNLVVLLVSCVVCVVVVHQQAVSSLVSSPNSVVCNVVVVVVVDPDDDDDDDDDVPVVVVSVVSNVVSVCRRHPDDPPPPVCPPPPDDDPDD

Secondary structure (DSSP, 8-state):
-HHHHTT----HHHHHHHHHTS-GGGHHHHHHHIIIIIHHHHHHHHHHHHHHTTSS----TTSHHHHHHHHHHHHHHHHHHHHHHHHHHT-HHHHHHHHHHHHHTTPPP-HHHHHHHHHHHHHHHHHTTTT-SS--------TTHHHHHHHHHHHHHHHHTS--TT-GGGTT--------